Protein AF-A0A147KDC8-F1 (afdb_monomer)

Nearest PDB structures (foldseek):
  5h2t-assembly2_G  TM=9.932E-01  e=6.582E-15  Thermomonospora curvata DSM 43183
  5h2t-assembly1_H  TM=9.901E-01  e=2.891E-14  Thermomonospora curvata DSM 43183
  3zo9-assembly1_A  TM=9.929E-01  e=3.053E-13  Mycolicibacterium smegmatis
  5jy7-assembly2_H  TM=9.899E-01  e=1.138E-12  Mycolicibacterium smegmatis MC2 155
  5x7u-assembly1_A  TM=9.628E-01  e=5.576E-12  Thermobaculum terrenum ATCC BAA-798

InterPro domains:
  IPR013780 Glycosyl hydrolase, all-beta [G3DSA:2.60.40.1180] (18-114)
  IPR032091 Maltogenic amylase-like, C-terminal [PF16657] (20-95)

Structure (mmCIF, N/CA/C/O backbone):
data_AF-A0A147KDC8-F1
#
_entry.id   AF-A0A147KDC8-F1
#
loop_
_atom_site.group_PDB
_atom_site.id
_atom_site.type_symbol
_atom_site.label_atom_id
_atom_site.label_alt_id
_atom_site.label_comp_id
_atom_site.label_asym_id
_atom_site.label_entity_id
_atom_site.label_seq_id
_atom_site.pdbx_PDB_ins_code
_atom_site.Cartn_x
_atom_site.Cartn_y
_atom_site.Cartn_z
_atom_site.occupancy
_atom_site.B_iso_or_equiv
_atom_site.auth_seq_id
_atom_site.auth_comp_id
_atom_site.auth_asym_id
_atom_site.auth_atom_id
_atom_site.pdbx_PDB_model_num
ATOM 1 N N . TRP A 1 1 ? 16.297 -1.639 12.535 1.00 77.44 1 TRP A N 1
ATOM 2 C CA . TRP A 1 1 ? 15.160 -1.869 11.623 1.00 77.44 1 TRP A CA 1
ATOM 3 C C . TRP A 1 1 ? 14.273 -3.037 12.076 1.00 77.44 1 TRP A C 1
ATOM 5 O O . TRP A 1 1 ? 13.135 -2.784 12.448 1.00 77.44 1 TRP A O 1
ATOM 15 N N . THR A 1 2 ? 14.788 -4.269 12.210 1.00 83.50 2 THR A N 1
ATOM 16 C CA . THR A 1 2 ? 13.999 -5.460 12.616 1.00 83.50 2 THR A CA 1
ATOM 17 C C . THR A 1 2 ? 13.206 -5.285 13.919 1.00 83.50 2 THR A C 1
ATOM 19 O O . THR A 1 2 ? 12.023 -5.604 13.967 1.00 83.50 2 THR A O 1
ATOM 22 N N . ARG A 1 3 ? 13.805 -4.691 14.965 1.00 83.19 3 ARG A N 1
ATOM 23 C CA . ARG A 1 3 ? 13.094 -4.385 16.227 1.00 83.19 3 ARG A CA 1
ATOM 24 C C . ARG A 1 3 ? 11.884 -3.459 16.024 1.00 83.19 3 ARG A C 1
ATOM 26 O O . ARG A 1 3 ? 10.853 -3.689 16.646 1.00 83.19 3 ARG A O 1
ATOM 33 N N . LYS A 1 4 ? 11.991 -2.460 15.136 1.00 80.31 4 LYS A N 1
ATOM 34 C CA . LYS A 1 4 ? 10.904 -1.513 14.818 1.00 80.31 4 LYS A CA 1
ATOM 35 C C . LYS A 1 4 ? 9.757 -2.230 14.100 1.00 80.31 4 LYS A C 1
ATOM 37 O O . LYS A 1 4 ? 8.609 -2.077 14.496 1.00 80.31 4 LYS A O 1
ATOM 42 N N . MET A 1 5 ? 10.079 -3.093 13.135 1.00 81.56 5 MET A N 1
ATOM 43 C CA . MET A 1 5 ? 9.090 -3.906 12.414 1.00 81.56 5 MET A CA 1
ATOM 44 C C . MET A 1 5 ? 8.346 -4.877 13.341 1.00 81.56 5 MET A C 1
ATOM 46 O O . MET A 1 5 ? 7.124 -4.983 13.275 1.00 81.56 5 MET A O 1
ATOM 50 N N . ILE A 1 6 ? 9.057 -5.535 14.265 1.00 84.00 6 ILE A N 1
ATOM 51 C CA . ILE A 1 6 ? 8.432 -6.404 15.276 1.00 84.00 6 ILE A CA 1
ATOM 52 C C . ILE A 1 6 ? 7.502 -5.595 16.186 1.00 84.00 6 ILE A C 1
ATOM 54 O O . ILE A 1 6 ? 6.418 -6.060 16.524 1.00 84.00 6 ILE A O 1
ATOM 58 N N . GLN A 1 7 ? 7.905 -4.387 16.583 1.00 82.81 7 GLN A N 1
ATOM 59 C CA . GLN A 1 7 ? 7.082 -3.525 17.426 1.00 82.81 7 GLN A CA 1
ATOM 60 C C . GLN A 1 7 ? 5.803 -3.068 16.715 1.00 82.81 7 GLN A C 1
ATOM 62 O O . GLN A 1 7 ? 4.742 -3.112 17.329 1.00 82.81 7 GLN A O 1
ATOM 67 N N . ILE A 1 8 ? 5.882 -2.692 15.434 1.00 82.50 8 ILE A N 1
ATOM 68 C CA . ILE A 1 8 ? 4.702 -2.368 14.616 1.00 82.50 8 ILE A CA 1
ATOM 69 C C . ILE A 1 8 ? 3.781 -3.589 14.537 1.00 82.50 8 ILE A C 1
ATOM 71 O O . ILE A 1 8 ? 2.605 -3.497 14.870 1.00 82.50 8 ILE A O 1
ATOM 75 N N . ARG A 1 9 ? 4.327 -4.770 14.227 1.00 82.44 9 ARG A N 1
ATOM 7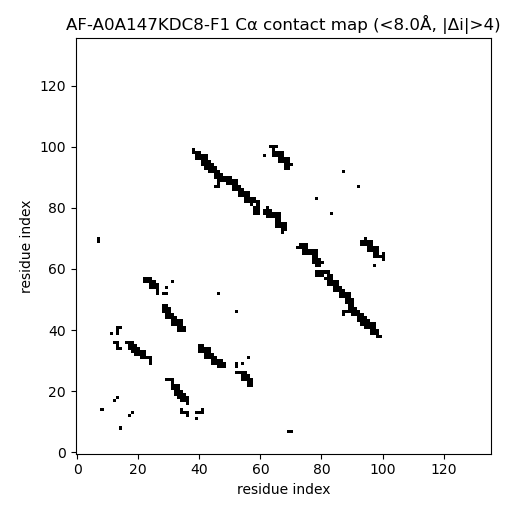6 C CA . ARG A 1 9 ? 3.541 -6.008 14.173 1.00 82.44 9 ARG A CA 1
ATOM 77 C C . ARG A 1 9 ? 2.851 -6.338 15.501 1.00 82.44 9 ARG A C 1
ATOM 79 O O . ARG A 1 9 ? 1.715 -6.787 15.494 1.00 82.44 9 ARG A O 1
ATOM 86 N N . LYS A 1 10 ? 3.512 -6.112 16.641 1.00 82.38 10 LYS A N 1
ATOM 87 C CA . LYS A 1 10 ? 2.920 -6.324 17.975 1.00 82.38 10 LYS A CA 1
ATOM 88 C C . LYS A 1 10 ? 1.801 -5.331 18.306 1.00 82.38 10 LYS A C 1
ATOM 90 O O . LYS A 1 10 ? 0.932 -5.669 19.099 1.00 82.38 10 LYS A O 1
ATOM 95 N N . ARG A 1 11 ? 1.840 -4.122 17.738 1.00 81.69 11 ARG A N 1
ATOM 96 C CA . ARG A 1 11 ? 0.813 -3.084 17.933 1.00 81.69 11 ARG A CA 1
ATOM 97 C C . ARG A 1 11 ? -0.452 -3.330 17.115 1.00 81.69 11 ARG A C 1
ATOM 99 O O . ARG A 1 11 ? -1.497 -2.824 17.494 1.00 81.69 11 ARG A O 1
ATOM 106 N N . HIS A 1 12 ? -0.350 -4.112 16.043 1.00 78.94 12 HIS A N 1
ATOM 107 C CA . HIS A 1 12 ? -1.436 -4.383 15.106 1.00 78.94 12 HIS A CA 1
ATOM 108 C C . HIS A 1 12 ? -1.734 -5.894 15.066 1.00 78.94 12 HIS A C 1
ATOM 110 O O . HIS A 1 12 ? -1.146 -6.622 14.257 1.00 78.94 12 HIS A O 1
ATOM 116 N N . PRO A 1 13 ? -2.636 -6.401 15.932 1.00 77.69 13 PRO A N 1
ATOM 117 C CA . PRO A 1 13 ? -3.008 -7.820 15.980 1.00 77.69 13 PRO A CA 1
ATOM 118 C C . PRO A 1 13 ? -3.485 -8.375 14.630 1.00 77.69 13 PRO A C 1
ATOM 120 O O . PRO A 1 13 ? -3.303 -9.561 14.348 1.00 77.69 13 PRO A O 1
ATOM 123 N N . VAL A 1 14 ? -4.010 -7.502 13.761 1.00 82.38 14 VAL A N 1
ATOM 124 C CA . VAL A 1 14 ? -4.470 -7.813 12.399 1.00 82.38 14 VAL A CA 1
ATOM 125 C C . VAL A 1 14 ? -3.421 -8.536 11.540 1.00 82.38 14 VAL A C 1
ATOM 127 O O . VAL A 1 14 ? -3.775 -9.343 10.680 1.00 82.38 14 VAL A O 1
ATOM 130 N N . PHE A 1 15 ? -2.122 -8.354 11.806 1.00 76.44 15 PHE A N 1
ATOM 131 C CA . PHE A 1 15 ? -1.067 -9.100 11.108 1.00 76.44 15 PHE A CA 1
ATOM 132 C C . PHE A 1 15 ? -1.056 -10.607 11.415 1.00 76.44 15 PHE A C 1
ATOM 134 O O . PHE A 1 15 ? -0.511 -11.376 10.623 1.00 76.44 15 PHE A O 1
ATOM 141 N N . GLY A 1 16 ? -1.580 -11.034 12.568 1.00 74.31 16 GLY A N 1
ATOM 142 C CA . GLY A 1 16 ? -1.590 -12.434 13.005 1.00 74.31 16 GLY A CA 1
ATOM 143 C C . GLY A 1 16 ? -2.931 -13.139 12.810 1.00 74.31 16 GLY A C 1
ATOM 144 O O . GLY A 1 16 ? -2.940 -14.324 12.493 1.00 74.31 16 GLY A O 1
ATOM 145 N N . THR A 1 17 ? -4.043 -12.421 12.980 1.00 79.06 17 THR A N 1
ATOM 146 C CA . THR A 1 17 ? -5.402 -13.000 13.015 1.00 79.06 17 THR A CA 1
ATOM 147 C C . THR A 1 17 ? -6.344 -12.443 11.951 1.00 79.06 17 THR A C 1
ATOM 149 O O . THR A 1 17 ? -7.476 -12.908 11.842 1.00 79.06 17 THR A O 1
ATOM 152 N N . GLY A 1 18 ? -5.912 -11.438 11.185 1.00 81.94 18 GLY A N 1
ATOM 153 C CA . GLY A 1 18 ? -6.760 -10.785 10.196 1.00 81.94 18 GLY A CA 1
ATOM 154 C C . GLY A 1 18 ? -7.009 -11.636 8.955 1.00 81.94 18 GLY A C 1
ATOM 155 O O . GLY A 1 18 ? -6.106 -12.330 8.474 1.00 81.94 18 GLY A O 1
ATOM 156 N N . GLN A 1 19 ? -8.228 -11.523 8.426 1.00 88.19 19 GLN A N 1
ATOM 157 C CA . GLN A 1 19 ? -8.621 -12.058 7.125 1.00 88.19 19 GLN A CA 1
ATOM 158 C C . GLN A 1 19 ? -7.728 -11.464 6.045 1.00 88.19 19 GLN A C 1
ATOM 160 O O . GLN A 1 19 ? -7.503 -10.258 6.032 1.00 88.19 19 GLN A O 1
ATOM 165 N N . PHE A 1 20 ? -7.207 -12.307 5.161 1.00 92.00 20 PHE A N 1
ATOM 166 C CA . PHE A 1 20 ? -6.343 -11.892 4.064 1.00 92.00 20 PHE A CA 1
ATOM 167 C C . PHE A 1 20 ? -7.179 -11.730 2.797 1.00 92.00 20 PHE A C 1
ATOM 169 O O . PHE A 1 20 ? -7.823 -12.680 2.363 1.00 92.00 20 PHE A O 1
ATOM 176 N N . THR A 1 21 ? -7.153 -10.538 2.206 1.00 92.75 21 THR A N 1
ATOM 177 C CA . THR A 1 21 ? -7.781 -10.256 0.912 1.00 92.75 21 THR A CA 1
ATOM 178 C C . THR A 1 21 ? -6.726 -9.695 -0.026 1.00 92.75 21 THR A C 1
ATOM 180 O O . THR A 1 21 ? -6.180 -8.622 0.225 1.00 92.75 21 THR A O 1
ATOM 183 N N . GLU A 1 22 ? -6.415 -10.424 -1.092 1.00 92.06 22 GLU A N 1
ATOM 184 C CA . GLU A 1 22 ? -5.541 -9.922 -2.149 1.00 92.06 22 GLU A CA 1
ATOM 185 C C . GLU A 1 22 ? -6.241 -8.798 -2.919 1.00 92.06 22 GLU A C 1
ATOM 187 O O . GLU A 1 22 ? -7.444 -8.867 -3.179 1.00 92.06 22 GLU A O 1
ATOM 192 N N . LEU A 1 23 ? -5.492 -7.750 -3.256 1.00 91.62 23 LEU A N 1
ATOM 193 C CA . LEU A 1 23 ? -5.985 -6.662 -4.088 1.00 91.62 23 LEU A CA 1
ATOM 194 C C . LEU A 1 23 ? -5.495 -6.838 -5.517 1.00 91.62 23 LEU A C 1
ATOM 196 O O . LEU A 1 23 ? -4.368 -7.270 -5.755 1.00 91.62 23 LEU A O 1
ATOM 200 N N . HIS A 1 24 ? -6.330 -6.433 -6.470 1.00 87.00 24 HIS A N 1
ATOM 201 C CA . HIS A 1 24 ? -5.933 -6.421 -7.866 1.00 87.00 24 HIS A CA 1
ATOM 202 C C . HIS A 1 24 ? -4.959 -5.261 -8.106 1.00 87.00 24 HIS A C 1
ATOM 204 O O . HIS A 1 24 ? -5.340 -4.091 -8.046 1.00 87.00 24 HIS A O 1
ATOM 210 N N . ALA A 1 25 ? -3.692 -5.597 -8.335 1.00 88.75 25 ALA A N 1
ATOM 211 C CA . ALA A 1 25 ? -2.650 -4.653 -8.706 1.00 88.75 25 ALA A CA 1
ATOM 212 C C . ALA A 1 25 ? -2.471 -4.654 -10.227 1.00 88.75 25 ALA A C 1
ATOM 214 O O . ALA A 1 25 ? -2.386 -5.716 -10.842 1.00 88.75 25 ALA A O 1
ATOM 215 N N . SER A 1 26 ? -2.345 -3.474 -10.838 1.00 90.00 26 SER A N 1
ATOM 216 C CA . SER A 1 26 ? -2.056 -3.373 -12.279 1.00 90.00 26 SER A CA 1
ATOM 217 C C . SER A 1 26 ? -0.672 -3.919 -12.660 1.00 90.00 26 SER A C 1
ATOM 219 O O . SER A 1 26 ? -0.443 -4.295 -13.810 1.00 90.00 26 SER A O 1
ATOM 221 N N . ASN A 1 27 ? 0.255 -3.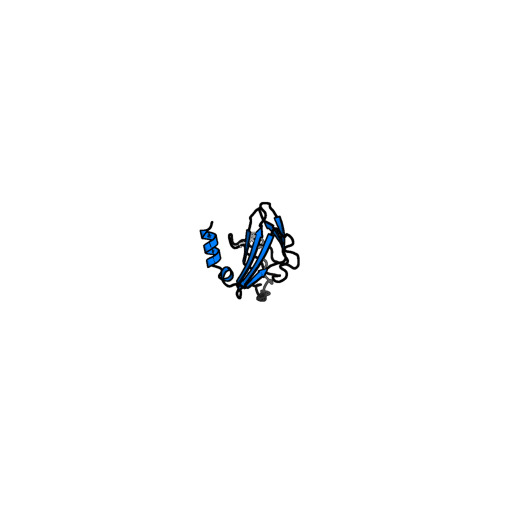982 -11.697 1.00 92.25 27 ASN A N 1
ATOM 222 C CA . ASN A 1 27 ? 1.627 -4.430 -11.897 1.00 92.25 27 ASN A CA 1
ATOM 223 C C . ASN A 1 27 ? 1.889 -5.765 -11.174 1.00 92.25 27 ASN A C 1
ATOM 225 O O . ASN A 1 27 ? 1.915 -5.777 -9.942 1.00 92.25 27 ASN A O 1
ATOM 229 N N . PRO A 1 28 ? 2.191 -6.864 -11.893 1.00 92.19 28 PRO A N 1
ATOM 230 C CA . PRO A 1 28 ? 2.432 -8.174 -11.281 1.00 92.19 28 PRO A CA 1
ATOM 231 C C . PRO A 1 28 ? 3.716 -8.232 -10.439 1.00 92.19 28 PRO A C 1
ATOM 233 O O . PRO A 1 28 ? 3.896 -9.151 -9.645 1.00 92.19 28 PRO A O 1
ATOM 236 N N . SER A 1 29 ? 4.621 -7.258 -10.588 1.00 93.50 29 SER A N 1
ATOM 237 C CA . SER A 1 29 ? 5.813 -7.142 -9.739 1.00 93.50 29 SER A CA 1
ATOM 238 C C . SER A 1 29 ? 5.497 -6.604 -8.343 1.00 93.50 29 SER A C 1
ATOM 240 O O . SER A 1 29 ? 6.372 -6.621 -7.477 1.00 93.50 29 SER A O 1
ATOM 242 N N . VAL A 1 30 ? 4.284 -6.091 -8.120 1.00 95.56 30 VAL A N 1
ATOM 243 C CA . VAL A 1 30 ? 3.864 -5.507 -6.849 1.00 95.56 30 VAL A CA 1
ATOM 244 C C . VAL A 1 30 ? 2.738 -6.338 -6.251 1.00 95.56 30 VAL A C 1
ATOM 246 O O . VAL A 1 30 ? 1.654 -6.445 -6.811 1.00 95.56 30 VAL A O 1
ATOM 249 N N . LEU A 1 31 ? 2.995 -6.898 -5.073 1.00 94.69 31 LEU A N 1
ATOM 250 C CA . LEU A 1 31 ? 2.013 -7.638 -4.296 1.00 94.69 31 LEU A CA 1
ATOM 251 C C . LEU A 1 31 ? 1.292 -6.685 -3.341 1.00 94.69 31 LEU A C 1
ATOM 253 O O . LEU A 1 31 ? 1.916 -6.138 -2.424 1.00 94.69 31 LEU A O 1
ATOM 257 N N . ALA A 1 32 ? -0.018 -6.535 -3.520 1.00 96.12 32 ALA A N 1
ATOM 258 C CA . ALA A 1 32 ? -0.874 -5.742 -2.650 1.00 96.12 32 ALA A CA 1
ATOM 259 C C . ALA A 1 32 ? -1.974 -6.600 -2.020 1.00 96.12 32 ALA A C 1
ATOM 261 O O . ALA A 1 32 ? -2.631 -7.392 -2.688 1.00 96.12 32 ALA A O 1
ATOM 262 N N . PHE A 1 33 ? -2.182 -6.443 -0.717 1.00 94.62 33 PHE A N 1
ATOM 263 C CA . PHE A 1 33 ? -3.238 -7.143 0.007 1.00 94.62 33 PHE A CA 1
ATOM 264 C C . PHE A 1 33 ? -3.672 -6.357 1.238 1.00 94.62 33 PHE A C 1
ATOM 266 O O . PHE A 1 33 ? -2.895 -5.593 1.814 1.00 94.62 33 PHE A O 1
ATOM 273 N N . VAL A 1 34 ? -4.901 -6.594 1.679 1.00 93.75 34 VAL A N 1
ATOM 274 C CA . VAL A 1 34 ? -5.439 -6.061 2.928 1.00 93.75 34 VAL A CA 1
ATOM 275 C C . VAL A 1 34 ? -5.560 -7.184 3.945 1.00 93.75 34 VAL A C 1
ATOM 277 O O . VAL A 1 34 ? -5.941 -8.312 3.621 1.00 93.75 34 VAL A O 1
ATOM 280 N N . ARG A 1 35 ? -5.228 -6.869 5.196 1.00 92.75 35 ARG A N 1
ATOM 281 C CA . ARG A 1 35 ? -5.593 -7.677 6.354 1.00 92.75 35 ARG A CA 1
ATOM 282 C C . ARG A 1 35 ? -6.636 -6.954 7.183 1.00 92.75 35 ARG A C 1
ATOM 284 O O . ARG A 1 35 ? -6.438 -5.788 7.508 1.00 92.75 35 ARG A O 1
ATOM 291 N N . GLU A 1 36 ? -7.707 -7.650 7.544 1.00 90.19 36 GLU A N 1
ATOM 292 C CA . GLU A 1 36 ? -8.826 -7.068 8.294 1.00 90.19 36 GLU A CA 1
ATOM 293 C C . GLU A 1 36 ? -9.162 -7.901 9.530 1.00 90.19 36 GLU A C 1
ATOM 295 O O . GLU A 1 36 ? -9.299 -9.123 9.458 1.00 90.19 36 GLU A O 1
ATOM 300 N N . TYR A 1 37 ? -9.307 -7.238 10.676 1.00 87.81 37 TYR A N 1
ATOM 301 C CA . TYR A 1 37 ? -9.748 -7.852 11.923 1.00 87.81 37 TYR A CA 1
ATOM 302 C C . TYR A 1 37 ? -10.603 -6.857 12.717 1.00 87.81 37 TYR A C 1
ATOM 304 O O . TYR A 1 37 ? -10.086 -5.957 13.383 1.00 87.81 37 TYR A O 1
ATOM 312 N N . GLY A 1 38 ? -11.929 -7.002 12.632 1.00 83.69 38 GLY A N 1
ATOM 313 C CA . GLY A 1 38 ? -12.870 -6.043 13.214 1.00 83.69 38 GLY A CA 1
ATOM 314 C C . GLY A 1 38 ? -12.688 -4.648 12.606 1.00 83.69 38 GLY A C 1
ATOM 315 O O . GLY A 1 38 ? -12.866 -4.466 11.402 1.00 83.69 38 GLY A O 1
ATOM 316 N N . ASN A 1 39 ? -12.297 -3.682 13.440 1.00 82.50 39 ASN A N 1
ATOM 317 C CA . ASN A 1 39 ? -12.080 -2.289 13.035 1.00 82.50 39 ASN A CA 1
ATOM 318 C C . ASN A 1 39 ? -10.621 -1.977 12.659 1.00 82.50 39 ASN A C 1
ATOM 320 O O . ASN A 1 39 ? -10.339 -0.864 12.224 1.00 82.50 39 ASN A O 1
ATOM 324 N N . ASP A 1 40 ? -9.694 -2.926 12.833 1.00 86.00 40 ASP A N 1
ATOM 325 C CA . ASP A 1 40 ? -8.294 -2.757 12.439 1.00 86.00 40 ASP A CA 1
ATOM 326 C C . ASP A 1 40 ? -8.089 -3.319 11.029 1.00 86.00 40 ASP A C 1
ATOM 328 O O . ASP A 1 40 ? -8.381 -4.490 10.754 1.00 86.00 40 ASP A O 1
ATOM 332 N N . ARG A 1 41 ? -7.617 -2.465 10.122 1.00 91.12 41 ARG A N 1
ATOM 333 C CA . ARG A 1 41 ? -7.419 -2.780 8.708 1.00 91.12 41 ARG A CA 1
ATOM 334 C C . ARG A 1 41 ? -6.042 -2.303 8.283 1.00 91.12 41 ARG A C 1
ATOM 336 O O . ARG A 1 41 ? -5.654 -1.165 8.545 1.00 91.12 41 ARG A O 1
ATOM 343 N N . MET A 1 42 ? -5.314 -3.183 7.611 1.00 93.06 42 MET A N 1
ATOM 344 C CA . MET A 1 42 ? -3.935 -2.952 7.210 1.00 93.06 42 MET A CA 1
ATOM 345 C C . MET A 1 42 ? -3.761 -3.260 5.731 1.00 93.06 42 MET A C 1
ATOM 347 O O . MET A 1 42 ? -3.858 -4.416 5.324 1.00 93.06 42 MET A O 1
ATOM 351 N N . LEU A 1 43 ? -3.455 -2.242 4.938 1.00 94.75 43 LEU A N 1
ATOM 352 C CA . LEU A 1 43 ? -3.056 -2.385 3.546 1.00 94.75 43 LEU A CA 1
ATOM 353 C C . LEU A 1 43 ? -1.539 -2.578 3.474 1.00 94.75 43 LEU A C 1
ATOM 355 O O . LEU A 1 43 ? -0.765 -1.751 3.950 1.00 94.75 43 LEU A O 1
ATOM 359 N N . CYS A 1 44 ? -1.110 -3.679 2.869 1.00 94.75 44 CYS A N 1
ATOM 360 C CA . CYS A 1 44 ? 0.292 -4.005 2.650 1.00 94.75 44 CYS A CA 1
ATOM 361 C C . CYS A 1 44 ? 0.592 -3.992 1.153 1.00 94.75 44 CYS A C 1
ATOM 363 O O . CYS A 1 44 ? -0.033 -4.734 0.400 1.00 94.75 44 CYS A O 1
ATOM 365 N N . VAL A 1 45 ? 1.583 -3.205 0.739 1.00 95.88 45 VAL A N 1
ATOM 366 C CA . VAL A 1 45 ? 2.034 -3.100 -0.656 1.00 95.88 45 VAL A CA 1
ATOM 367 C C . VAL A 1 45 ? 3.522 -3.412 -0.700 1.00 95.88 45 VAL A C 1
ATOM 369 O O . VAL A 1 45 ? 4.301 -2.762 -0.010 1.00 95.88 45 VAL A O 1
ATOM 372 N N . ASN A 1 46 ? 3.927 -4.420 -1.469 1.00 96.31 46 ASN A N 1
ATOM 373 C CA . ASN A 1 46 ? 5.300 -4.918 -1.502 1.00 96.31 46 ASN A CA 1
ATOM 374 C C . ASN A 1 46 ? 5.787 -5.003 -2.946 1.00 96.31 46 ASN A C 1
ATOM 376 O O . ASN A 1 46 ? 5.228 -5.747 -3.748 1.00 96.31 46 ASN A O 1
ATOM 380 N N . ASN A 1 47 ? 6.853 -4.277 -3.269 1.00 96.31 47 ASN A N 1
ATOM 381 C CA . ASN A 1 47 ? 7.518 -4.396 -4.557 1.00 96.31 47 ASN A CA 1
ATOM 382 C C . ASN A 1 47 ? 8.490 -5.582 -4.529 1.00 96.31 47 ASN A C 1
ATOM 384 O O . ASN A 1 47 ? 9.478 -5.575 -3.796 1.00 96.31 47 ASN A O 1
ATOM 388 N N . LEU A 1 48 ? 8.219 -6.599 -5.341 1.00 95.19 48 LEU A N 1
ATOM 389 C CA . LEU A 1 48 ? 9.069 -7.782 -5.476 1.00 95.19 48 LEU A CA 1
ATOM 390 C C . LEU A 1 48 ? 10.212 -7.557 -6.481 1.00 95.19 48 LEU A C 1
ATOM 392 O O . LEU A 1 48 ? 11.184 -8.314 -6.493 1.00 95.19 48 LEU A O 1
ATOM 396 N N . SER A 1 49 ? 10.137 -6.497 -7.292 1.00 95.12 49 SER A N 1
ATOM 397 C CA . SER A 1 49 ? 11.193 -6.095 -8.220 1.00 95.12 49 SER A CA 1
ATOM 398 C C . SER A 1 49 ? 12.322 -5.349 -7.510 1.00 95.12 49 SER A C 1
ATOM 400 O O . SER A 1 49 ? 12.109 -4.592 -6.564 1.00 95.12 49 SER A O 1
ATOM 402 N N . ARG A 1 50 ? 13.544 -5.500 -8.030 1.00 94.94 50 ARG A N 1
ATOM 403 C CA . ARG A 1 50 ? 14.719 -4.710 -7.619 1.00 94.94 50 ARG A CA 1
ATOM 404 C C . ARG A 1 50 ? 14.717 -3.278 -8.160 1.00 94.94 50 ARG A C 1
ATOM 406 O O . ARG A 1 50 ? 15.558 -2.477 -7.766 1.00 94.94 50 ARG A O 1
ATOM 413 N N . PHE A 1 51 ? 13.821 -2.969 -9.093 1.00 95.94 51 PHE A N 1
ATOM 414 C CA . PHE A 1 51 ? 13.698 -1.650 -9.706 1.00 95.94 51 PHE A CA 1
ATOM 415 C C . PHE A 1 51 ? 12.495 -0.897 -9.133 1.00 95.94 51 PHE A C 1
ATOM 417 O O . PHE A 1 51 ? 11.551 -1.540 -8.667 1.00 95.94 51 PHE A O 1
ATOM 424 N N . PRO A 1 52 ? 12.488 0.447 -9.183 1.00 96.00 52 PRO A N 1
ATOM 425 C CA . PRO A 1 52 ? 11.296 1.219 -8.868 1.00 96.00 52 PRO A CA 1
ATOM 426 C C . PRO A 1 52 ? 10.127 0.806 -9.764 1.00 96.00 52 PRO A C 1
ATOM 428 O O . PRO A 1 52 ? 10.319 0.596 -10.964 1.00 96.00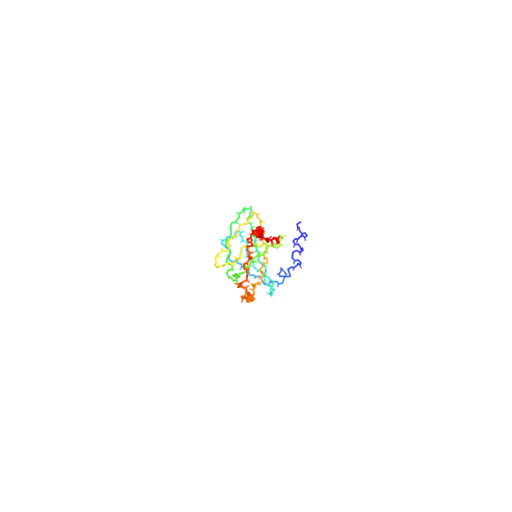 52 PRO A O 1
ATOM 431 N N . GLN A 1 53 ? 8.939 0.658 -9.185 1.00 95.94 53 GLN A N 1
ATOM 432 C CA . GLN A 1 53 ? 7.736 0.242 -9.905 1.00 95.94 53 GLN A CA 1
ATOM 433 C C . GLN A 1 53 ? 6.549 1.130 -9.516 1.00 95.94 53 GLN A C 1
ATOM 435 O O . GLN A 1 53 ? 6.325 1.345 -8.319 1.00 95.94 53 GLN A O 1
ATOM 440 N N . PRO A 1 54 ? 5.782 1.639 -10.496 1.00 96.00 54 PRO A N 1
ATOM 441 C CA . PRO A 1 54 ? 4.451 2.163 -10.243 1.00 96.00 54 PRO A CA 1
ATOM 442 C C . PRO A 1 54 ? 3.453 1.007 -10.103 1.00 96.00 54 PRO A C 1
ATOM 444 O O . PRO A 1 54 ? 3.599 -0.043 -10.740 1.00 96.00 54 PRO A O 1
ATOM 447 N N . VAL A 1 55 ? 2.430 1.213 -9.282 1.00 95.25 55 VAL A N 1
ATOM 448 C CA . VAL A 1 55 ? 1.272 0.328 -9.166 1.00 95.25 55 VAL A CA 1
ATOM 449 C C . VAL A 1 55 ? 0.012 1.165 -9.004 1.00 95.25 55 VAL A C 1
ATOM 451 O O . VAL A 1 55 ? 0.009 2.157 -8.276 1.00 95.25 55 VAL A O 1
ATOM 454 N N . GLU A 1 56 ? -1.057 0.748 -9.666 1.00 95.00 56 GLU A N 1
ATOM 455 C CA . GLU A 1 56 ? -2.404 1.258 -9.433 1.00 95.00 56 GLU A CA 1
ATOM 456 C C . GLU A 1 56 ? -3.185 0.193 -8.670 1.00 95.00 56 GLU A C 1
ATOM 458 O O . GLU A 1 56 ? -3.161 -0.987 -9.041 1.00 95.00 56 GLU A O 1
ATOM 463 N N . LEU A 1 57 ? -3.833 0.605 -7.581 1.00 93.94 57 LEU A N 1
ATOM 464 C CA . LEU A 1 57 ? -4.613 -0.272 -6.715 1.00 93.94 57 LEU A CA 1
ATOM 465 C C . LEU A 1 57 ? -6.085 0.123 -6.748 1.00 93.94 57 LEU A C 1
ATOM 467 O O . LEU A 1 57 ? -6.428 1.289 -6.553 1.00 93.94 57 LEU A O 1
ATOM 471 N N . ASP A 1 58 ? -6.960 -0.862 -6.931 1.00 91.69 58 ASP A N 1
ATOM 472 C CA . ASP A 1 58 ? -8.394 -0.664 -6.740 1.00 91.69 58 ASP A CA 1
ATOM 473 C C . ASP A 1 58 ? -8.724 -0.685 -5.241 1.00 91.69 58 ASP A C 1
ATOM 475 O O . ASP A 1 58 ? -8.758 -1.740 -4.603 1.00 91.69 58 ASP A O 1
ATOM 479 N N . LEU A 1 59 ? -8.925 0.506 -4.674 1.00 92.12 59 LEU A N 1
ATOM 480 C CA . LEU A 1 59 ? -9.232 0.709 -3.259 1.00 92.12 59 LEU A CA 1
ATOM 481 C C . LEU A 1 59 ? -10.648 1.246 -3.027 1.00 92.12 59 LEU A C 1
ATOM 483 O O . LEU A 1 59 ? -10.941 1.667 -1.913 1.00 92.12 59 LEU A O 1
ATOM 487 N N . ARG 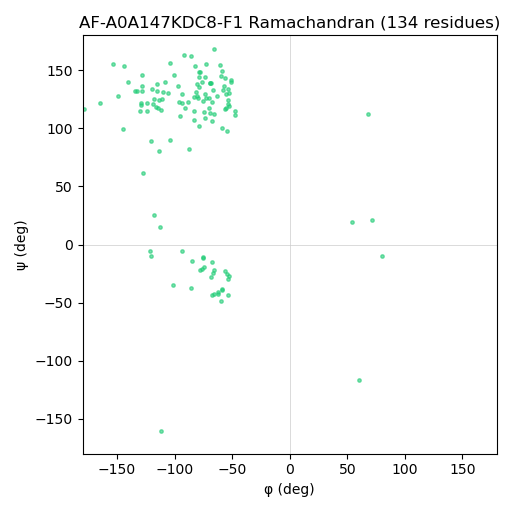A 1 60 ? -11.545 1.187 -4.021 1.00 90.12 60 ARG A N 1
ATOM 488 C CA . ARG A 1 60 ? -12.905 1.765 -3.940 1.00 90.12 60 ARG A CA 1
ATOM 489 C C . ARG A 1 60 ? -13.709 1.302 -2.721 1.00 90.12 60 ARG A C 1
ATOM 491 O O . ARG A 1 60 ? -14.489 2.052 -2.154 1.00 90.12 60 ARG A O 1
ATOM 498 N N . ARG A 1 61 ? -13.450 0.085 -2.228 1.00 88.62 61 ARG A N 1
ATOM 499 C CA . ARG A 1 61 ? -14.023 -0.448 -0.973 1.00 88.62 61 ARG A CA 1
ATOM 500 C C . ARG A 1 61 ? -13.741 0.428 0.265 1.00 88.62 61 ARG A C 1
ATOM 502 O O . ARG A 1 61 ? -14.441 0.312 1.269 1.00 88.62 61 ARG A O 1
ATOM 509 N N . PHE A 1 62 ? -12.699 1.249 0.216 1.00 90.12 62 PHE A N 1
ATOM 510 C CA . PHE A 1 62 ? -12.220 2.100 1.302 1.00 90.12 62 PHE A CA 1
ATOM 511 C C . PHE A 1 62 ? -12.302 3.587 0.944 1.00 90.12 62 PHE A C 1
ATOM 513 O O . PHE A 1 62 ? -11.533 4.382 1.480 1.00 90.12 62 PHE A O 1
ATOM 520 N N . GLU A 1 63 ? -13.198 3.969 0.035 1.00 91.31 63 GLU A N 1
ATOM 521 C CA . GLU A 1 63 ? -13.436 5.371 -0.301 1.00 91.31 63 GLU A CA 1
ATOM 522 C C . GLU A 1 63 ? -13.693 6.222 0.959 1.00 91.31 63 GLU A C 1
ATOM 524 O O . GLU A 1 63 ? -14.323 5.780 1.923 1.00 91.31 63 GLU A O 1
ATOM 529 N N . GLY A 1 64 ? -13.131 7.431 0.984 1.00 89.50 64 GLY A N 1
ATOM 530 C CA . GLY A 1 64 ? -13.203 8.352 2.119 1.00 89.50 64 GLY A CA 1
ATOM 531 C C . GLY A 1 64 ? -12.211 8.044 3.247 1.00 89.50 64 GLY A C 1
ATOM 532 O O . GLY A 1 64 ? -12.011 8.874 4.134 1.00 89.50 64 GLY A O 1
ATOM 533 N N . VAL A 1 65 ? -11.527 6.893 3.220 1.00 92.25 65 VAL A N 1
ATOM 534 C CA . VAL A 1 65 ? -10.482 6.570 4.201 1.00 92.25 65 VAL A CA 1
ATOM 535 C C . VAL A 1 65 ? -9.182 7.287 3.846 1.00 92.25 65 VAL A C 1
ATOM 537 O O . VAL A 1 65 ? -8.730 7.274 2.703 1.00 92.25 65 VAL A O 1
ATOM 540 N N . THR A 1 66 ? -8.535 7.870 4.856 1.00 93.94 66 THR A N 1
ATOM 541 C CA . THR A 1 66 ? -7.178 8.428 4.747 1.00 93.94 66 THR A CA 1
ATOM 542 C C . THR A 1 66 ? -6.154 7.388 5.208 1.00 93.94 66 THR A C 1
ATOM 544 O O . THR A 1 66 ? -6.117 7.086 6.404 1.00 93.94 66 THR A O 1
ATOM 547 N N . PRO A 1 67 ? -5.321 6.819 4.316 1.00 94.19 67 PRO A N 1
ATOM 548 C CA . PRO A 1 67 ? -4.315 5.835 4.703 1.00 94.19 67 PRO A CA 1
ATOM 549 C C . PRO A 1 67 ? -3.203 6.478 5.536 1.00 94.19 67 PRO A C 1
ATOM 551 O O . PRO A 1 67 ? -2.728 7.568 5.216 1.00 94.19 67 PRO A O 1
ATOM 554 N N . ILE A 1 68 ? -2.749 5.790 6.583 1.00 94.00 68 ILE A N 1
ATOM 555 C CA . ILE A 1 68 ? -1.680 6.274 7.467 1.00 94.00 68 ILE A CA 1
ATOM 556 C C . ILE A 1 68 ? -0.505 5.302 7.419 1.00 94.00 68 ILE A C 1
ATOM 558 O O . ILE A 1 68 ? -0.646 4.130 7.758 1.00 94.00 68 ILE A O 1
ATOM 562 N N . GLU A 1 69 ? 0.670 5.776 7.016 1.00 94.00 69 GLU A N 1
ATOM 563 C CA . GLU A 1 69 ? 1.876 4.951 6.922 1.00 94.00 69 GLU A CA 1
ATOM 564 C C . GLU A 1 69 ? 2.391 4.561 8.322 1.00 94.00 69 GLU A C 1
ATOM 566 O O . GLU A 1 69 ? 2.616 5.413 9.180 1.00 94.00 69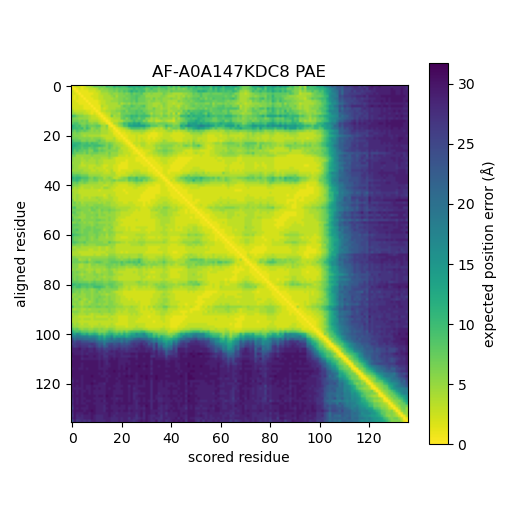 GLU A O 1
ATOM 571 N N . CYS A 1 70 ? 2.592 3.266 8.583 1.00 88.31 70 CYS A N 1
ATOM 572 C CA . CYS A 1 70 ? 2.840 2.754 9.937 1.00 88.31 70 CYS A CA 1
ATOM 573 C C . CYS A 1 70 ? 4.243 3.038 10.506 1.00 88.31 70 CYS A C 1
ATOM 575 O O . CYS A 1 70 ? 4.457 2.927 11.717 1.00 88.31 70 CYS A O 1
ATOM 577 N N . THR A 1 71 ? 5.236 3.350 9.674 1.00 83.88 71 THR A N 1
ATOM 578 C CA . THR A 1 71 ? 6.630 3.544 10.100 1.00 83.88 71 THR A CA 1
ATOM 579 C C . THR A 1 71 ? 6.898 4.967 10.586 1.00 83.88 71 THR A C 1
ATOM 581 O O . THR A 1 71 ? 7.689 5.153 11.522 1.00 83.88 71 THR A O 1
ATOM 584 N N . GLY A 1 72 ? 6.289 5.950 9.932 1.00 83.38 72 GLY A N 1
ATOM 585 C CA . GLY A 1 72 ? 6.458 7.386 10.118 1.00 83.38 72 GLY A CA 1
ATOM 586 C C . GLY A 1 72 ? 5.174 8.117 10.508 1.00 83.38 72 GLY A C 1
ATOM 587 O O . GLY A 1 72 ? 5.262 9.274 10.902 1.00 83.38 72 GLY A O 1
ATOM 588 N N . GLY A 1 73 ? 4.009 7.465 10.452 1.00 87.38 73 GLY A N 1
ATOM 589 C CA . GLY A 1 73 ? 2.722 8.065 10.818 1.00 87.38 73 GLY A CA 1
ATOM 590 C C . GLY A 1 73 ? 2.232 9.109 9.817 1.00 87.38 73 GLY A C 1
ATOM 591 O O . GLY A 1 73 ? 1.453 9.984 10.180 1.00 87.38 73 GLY A O 1
ATOM 592 N N . VAL A 1 74 ? 2.725 9.069 8.577 1.00 92.25 74 VAL A N 1
ATOM 593 C CA . VAL A 1 74 ? 2.401 10.072 7.558 1.00 92.25 74 VAL A CA 1
ATOM 594 C C . VAL A 1 74 ? 1.050 9.750 6.932 1.00 92.25 74 VAL A C 1
ATOM 596 O O . VAL A 1 74 ? 0.807 8.616 6.522 1.00 92.25 74 VAL A O 1
ATOM 599 N N . HIS A 1 75 ? 0.191 10.762 6.842 1.00 93.00 75 HIS A N 1
ATOM 600 C CA . HIS A 1 75 ? -1.102 10.658 6.180 1.00 93.00 75 HIS A CA 1
ATOM 601 C C . HIS A 1 75 ? -0.909 10.765 4.670 1.00 93.00 75 HIS A C 1
ATOM 603 O O . HIS A 1 75 ? -0.293 11.708 4.171 1.00 93.00 75 HIS A O 1
ATOM 609 N N . PHE A 1 76 ? -1.433 9.781 3.958 1.00 94.31 76 PHE A N 1
ATOM 610 C CA . PHE A 1 76 ? -1.465 9.754 2.507 1.00 94.31 76 PHE A CA 1
ATOM 611 C C . PHE A 1 76 ? -2.774 10.372 1.993 1.00 94.31 76 PHE A C 1
ATOM 613 O O . PHE A 1 76 ? -3.720 10.516 2.769 1.00 94.31 76 PHE A O 1
ATOM 620 N N . PRO A 1 77 ? -2.852 10.758 0.705 1.00 92.69 77 PRO A N 1
ATOM 621 C CA . PRO A 1 77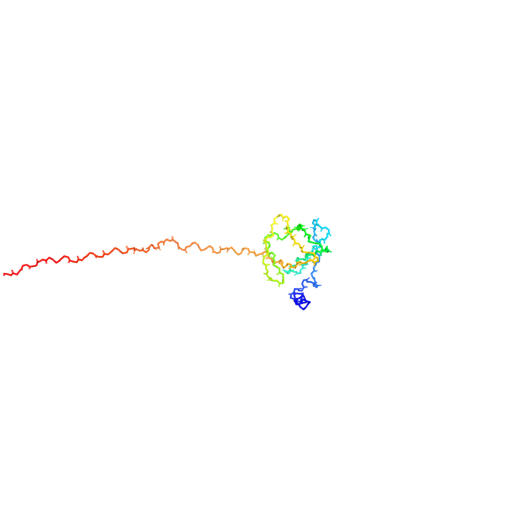 ? -4.086 11.276 0.123 1.00 92.69 77 PRO A CA 1
ATOM 622 C C . PRO A 1 77 ? -5.281 10.349 0.387 1.00 92.69 77 PRO A C 1
ATOM 624 O O . PRO A 1 77 ? -5.102 9.125 0.338 1.00 92.69 77 PRO A O 1
ATOM 627 N N . PRO A 1 78 ? -6.478 10.899 0.661 1.00 93.06 78 PRO A N 1
ATOM 628 C CA . PRO A 1 78 ? -7.669 10.094 0.888 1.00 93.06 78 PRO A CA 1
ATOM 629 C C . PRO A 1 78 ? -7.982 9.233 -0.336 1.00 93.06 78 PRO A C 1
ATOM 631 O O . PRO A 1 78 ? -7.744 9.631 -1.479 1.00 93.06 78 PRO A O 1
ATOM 634 N N . ILE A 1 79 ? -8.498 8.036 -0.082 1.00 93.56 79 ILE A N 1
ATOM 635 C CA . ILE A 1 79 ? -8.922 7.111 -1.127 1.00 93.56 79 ILE A CA 1
ATOM 636 C C . ILE A 1 79 ? -10.216 7.648 -1.743 1.00 93.56 79 ILE A C 1
ATOM 638 O O . ILE A 1 79 ? -11.178 7.922 -1.028 1.00 93.56 79 ILE A O 1
ATOM 642 N N . GLY A 1 80 ? -10.223 7.797 -3.065 1.00 90.75 80 GLY A N 1
ATOM 643 C CA . GLY A 1 80 ? -11.410 8.145 -3.842 1.00 90.75 80 GLY A CA 1
ATOM 644 C C . GLY A 1 80 ? -11.865 6.989 -4.732 1.00 90.75 80 GLY A C 1
ATOM 645 O O . GLY A 1 80 ? -11.461 5.842 -4.550 1.00 90.75 80 GLY A O 1
ATOM 646 N N . GLU A 1 81 ? -12.651 7.330 -5.749 1.00 89.06 81 GLU A N 1
ATOM 647 C CA . GLU A 1 81 ? -13.172 6.388 -6.750 1.00 89.06 81 GLU A CA 1
ATOM 648 C C . GLU A 1 81 ? -12.140 5.949 -7.801 1.00 89.06 81 GLU A C 1
ATOM 650 O O . GLU A 1 81 ? -12.294 4.924 -8.469 1.00 89.06 81 GLU A O 1
ATOM 655 N N . LEU A 1 82 ? -11.083 6.744 -7.985 1.00 91.00 82 LEU A N 1
ATOM 656 C CA . LEU A 1 82 ? -10.042 6.471 -8.973 1.00 91.00 82 LEU A CA 1
ATOM 657 C C . LEU A 1 82 ? -9.007 5.468 -8.437 1.00 91.00 82 LEU A C 1
ATOM 659 O O . LEU A 1 82 ? -8.769 5.420 -7.227 1.00 91.00 82 LEU A O 1
ATOM 663 N N . PRO A 1 83 ? -8.336 4.709 -9.327 1.00 91.81 83 PRO A N 1
ATOM 664 C CA . PRO A 1 83 ? -7.240 3.834 -8.935 1.00 91.81 83 PRO A CA 1
ATOM 665 C C . PRO A 1 83 ? -6.173 4.586 -8.140 1.00 91.81 83 PRO A C 1
ATOM 667 O O . PRO A 1 83 ? -5.694 5.651 -8.537 1.00 91.81 83 PRO A O 1
ATOM 670 N N . TYR A 1 84 ? -5.790 4.015 -7.004 1.00 94.25 84 TYR A N 1
ATOM 671 C CA . TYR A 1 84 ? -4.849 4.630 -6.088 1.00 94.25 84 TYR A CA 1
ATOM 672 C C . TYR A 1 84 ? -3.417 4.354 -6.550 1.00 94.25 84 TYR A C 1
ATOM 674 O O . TYR A 1 84 ? -2.928 3.224 -6.451 1.00 94.25 84 TYR A O 1
ATOM 682 N N . LEU A 1 85 ? -2.752 5.380 -7.082 1.00 94.62 85 LEU A N 1
ATOM 683 C CA . LEU A 1 85 ? -1.396 5.271 -7.613 1.00 94.62 85 LEU A CA 1
ATOM 684 C C . LEU A 1 85 ? -0.355 5.326 -6.488 1.00 94.62 85 LEU A C 1
ATOM 686 O O . LEU A 1 85 ? -0.308 6.275 -5.705 1.00 94.62 85 LEU A O 1
ATOM 690 N N . LEU A 1 86 ? 0.543 4.344 -6.466 1.00 94.56 86 LEU A N 1
ATOM 691 C CA . LEU A 1 86 ? 1.716 4.314 -5.597 1.00 94.56 86 LEU A CA 1
ATOM 692 C C . LEU A 1 86 ? 2.978 4.043 -6.410 1.00 94.56 86 LEU A C 1
ATOM 694 O O . LEU A 1 86 ? 2.977 3.266 -7.364 1.00 94.56 86 LEU A O 1
ATOM 698 N N . THR A 1 87 ? 4.088 4.645 -5.992 1.00 94.88 87 THR A N 1
ATOM 699 C CA . THR A 1 87 ? 5.420 4.352 -6.527 1.00 94.88 87 THR A CA 1
ATOM 700 C C . THR A 1 87 ? 6.294 3.801 -5.413 1.00 94.88 87 THR A C 1
ATOM 702 O O . THR A 1 87 ? 6.421 4.393 -4.344 1.00 94.88 87 THR A O 1
ATOM 705 N N . LEU A 1 88 ? 6.873 2.623 -5.643 1.00 95.31 88 LEU A N 1
ATOM 706 C CA . LEU A 1 88 ? 7.707 1.944 -4.658 1.00 95.31 88 LEU A CA 1
ATOM 707 C C . LEU A 1 88 ? 9.144 1.853 -5.177 1.00 95.31 88 LEU A C 1
ATOM 709 O O . LEU A 1 88 ? 9.336 1.520 -6.350 1.00 95.31 88 LEU A O 1
ATOM 713 N N . PRO A 1 89 ? 10.167 2.090 -4.332 1.00 95.56 89 PRO A N 1
ATOM 714 C CA . PRO A 1 89 ? 11.547 1.792 -4.697 1.00 95.56 89 PRO A CA 1
ATOM 715 C C . PRO A 1 89 ? 11.745 0.276 -4.858 1.00 95.56 89 PRO A C 1
ATOM 717 O O . PRO A 1 89 ? 10.889 -0.524 -4.471 1.00 95.56 89 PRO A O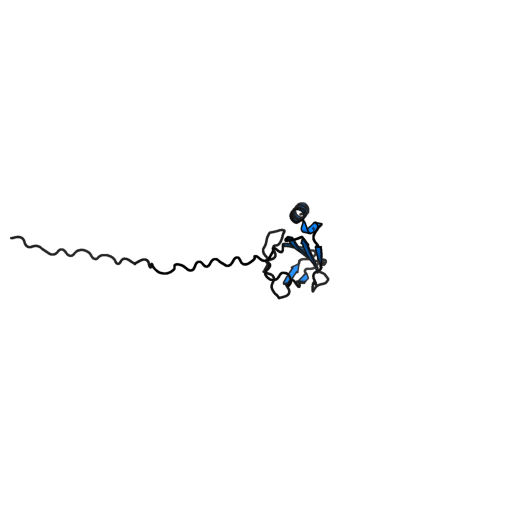 1
ATOM 720 N N . GLY A 1 90 ? 12.882 -0.133 -5.425 1.00 95.19 90 GLY A N 1
ATOM 721 C CA . GLY A 1 90 ? 13.246 -1.549 -5.532 1.00 95.19 90 GLY A CA 1
ATOM 722 C C . GLY A 1 90 ? 13.247 -2.238 -4.167 1.00 95.19 90 GLY A C 1
ATOM 723 O O . GLY A 1 90 ? 13.836 -1.718 -3.222 1.00 95.19 90 GLY A O 1
ATOM 724 N N . HIS A 1 91 ? 12.562 -3.377 -4.055 1.00 94.31 91 HIS A N 1
ATOM 725 C CA . HIS A 1 91 ? 12.318 -4.095 -2.795 1.00 94.31 91 HIS A CA 1
ATOM 726 C C . HIS A 1 91 ? 11.671 -3.246 -1.684 1.00 94.31 91 HIS A C 1
ATOM 728 O O . HIS A 1 91 ? 11.745 -3.581 -0.500 1.00 94.31 91 HIS A O 1
ATOM 734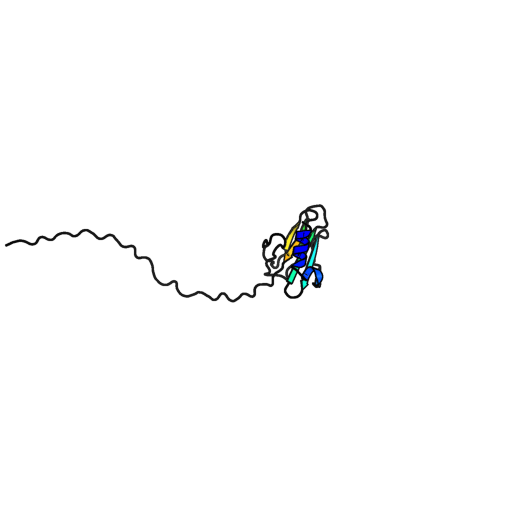 N N . GLY A 1 92 ? 11.045 -2.128 -2.058 1.00 93.94 92 GLY A N 1
ATOM 735 C CA . GLY A 1 92 ? 10.303 -1.266 -1.155 1.00 93.94 92 GLY A CA 1
ATOM 736 C C . GLY A 1 92 ? 8.982 -1.891 -0.729 1.00 93.94 92 GLY A C 1
ATOM 737 O O . GLY A 1 92 ? 8.391 -2.701 -1.444 1.00 93.94 92 GLY A O 1
ATOM 738 N N . PHE A 1 93 ? 8.492 -1.474 0.429 1.00 94.19 93 PHE A N 1
ATOM 739 C CA . PHE A 1 93 ? 7.179 -1.858 0.921 1.00 94.19 93 PHE A CA 1
ATOM 740 C C . PHE A 1 93 ? 6.534 -0.692 1.669 1.00 94.19 93 PHE A C 1
ATOM 742 O O . PHE A 1 93 ? 7.233 0.142 2.248 1.00 94.19 93 PHE A O 1
ATOM 749 N N . TYR A 1 94 ? 5.206 -0.678 1.692 1.00 94.62 94 TYR A N 1
ATOM 750 C CA . TYR A 1 94 ? 4.403 0.215 2.516 1.00 94.62 94 TYR A CA 1
ATOM 751 C C . TYR A 1 94 ? 3.377 -0.577 3.310 1.00 94.62 94 TYR A C 1
ATOM 753 O O . TYR A 1 94 ? 2.712 -1.467 2.774 1.00 94.62 94 TYR A O 1
ATOM 761 N N . TRP A 1 95 ? 3.245 -0.222 4.585 1.00 94.19 95 TRP A N 1
ATOM 762 C CA . TRP A 1 95 ? 2.157 -0.667 5.444 1.00 94.19 95 TRP A CA 1
ATOM 763 C C . TRP A 1 95 ? 1.327 0.553 5.808 1.00 94.19 95 TRP A C 1
ATOM 765 O O . TRP A 1 95 ? 1.841 1.487 6.427 1.00 94.19 95 TRP A O 1
ATOM 775 N N . PHE A 1 96 ? 0.068 0.538 5.392 1.00 94.62 96 PHE A N 1
ATOM 776 C CA . PHE A 1 96 ? -0.892 1.582 5.684 1.00 94.62 96 PHE A CA 1
ATOM 777 C C . PHE A 1 96 ? -1.953 1.052 6.628 1.00 94.62 96 PHE A C 1
ATOM 779 O O . PHE A 1 96 ? -2.639 0.074 6.326 1.00 94.62 96 PHE A O 1
ATOM 786 N N . GLN A 1 97 ? -2.137 1.744 7.742 1.00 93.62 97 GLN A N 1
ATOM 787 C CA . GLN A 1 97 ? -3.340 1.599 8.531 1.00 93.62 97 GLN A CA 1
ATOM 788 C C . GLN A 1 97 ? -4.482 2.300 7.793 1.00 93.62 97 GLN A C 1
ATOM 790 O O . GLN A 1 97 ? -4.352 3.456 7.388 1.00 93.62 97 GLN A O 1
ATOM 795 N N . LEU A 1 98 ? -5.591 1.587 7.619 1.00 93.00 98 LEU A N 1
ATOM 796 C CA . LEU A 1 98 ? -6.828 2.115 7.058 1.00 93.00 98 LEU A CA 1
ATOM 797 C C . LEU A 1 98 ? -7.812 2.328 8.216 1.00 93.00 98 LEU A C 1
ATOM 799 O O . LEU A 1 98 ? -8.518 1.386 8.587 1.00 93.00 98 LEU A O 1
ATOM 803 N N . PRO A 1 99 ? -7.821 3.516 8.851 1.00 89.38 99 PRO A N 1
ATOM 804 C CA . PRO A 1 99 ? -8.778 3.801 9.910 1.00 89.38 99 PRO A CA 1
ATOM 805 C C . PRO A 1 99 ? -10.215 3.705 9.374 1.00 89.38 99 PRO A C 1
ATOM 807 O O . PRO A 1 99 ? -10.444 3.876 8.174 1.00 89.38 99 PRO A O 1
ATOM 810 N N . PRO A 1 100 ? -11.202 3.425 10.241 1.00 84.31 100 PRO A N 1
ATOM 811 C CA . PRO A 1 100 ? -12.597 3.543 9.845 1.00 84.31 100 PRO A CA 1
ATOM 812 C C . PRO A 1 100 ? -12.861 4.965 9.341 1.00 84.31 100 PRO A C 1
ATOM 814 O O . PRO A 1 100 ? -12.288 5.924 9.867 1.00 84.31 100 PRO A O 1
ATOM 817 N N . VAL A 1 101 ? -13.714 5.091 8.320 1.00 76.38 101 VAL A N 1
ATOM 818 C CA . VAL A 1 101 ? -14.208 6.400 7.882 1.00 76.38 101 VAL A CA 1
ATOM 819 C C . VAL A 1 101 ? -14.801 7.073 9.120 1.00 76.38 101 VAL A C 1
ATOM 821 O O . VAL A 1 101 ? -15.626 6.439 9.788 1.00 76.38 101 VAL A O 1
ATOM 824 N N . PRO A 1 102 ? -14.357 8.287 9.488 1.00 65.25 102 PRO A N 1
ATOM 825 C CA . PRO A 1 102 ? -15.018 9.031 10.540 1.00 65.25 102 PRO A CA 1
ATOM 826 C C . PRO A 1 102 ? -16.481 9.160 10.131 1.00 65.25 102 PRO A C 1
ATOM 828 O O . PRO A 1 102 ? -16.770 9.747 9.090 1.00 65.25 102 PRO A O 1
ATOM 831 N N . GLU A 1 103 ? -17.398 8.581 10.907 1.00 57.75 103 GLU A N 1
ATOM 832 C CA . GLU A 1 103 ? -18.791 9.001 10.825 1.00 57.75 103 GLU A CA 1
ATOM 833 C C . GLU A 1 103 ? -18.756 10.517 11.005 1.00 57.75 103 GLU A C 1
ATOM 835 O O . GLU A 1 103 ? -18.219 10.999 12.008 1.00 57.75 103 GLU A O 1
ATOM 840 N N . GLU A 1 104 ? -19.216 11.263 9.999 1.00 51.06 104 GLU A N 1
ATOM 841 C CA . GLU A 1 104 ? -19.409 12.698 10.124 1.00 51.06 104 GLU A CA 1
ATOM 842 C C . GLU A 1 104 ? -20.311 12.906 11.339 1.00 51.06 104 GLU A C 1
ATOM 844 O O . GLU A 1 104 ? -21.531 12.766 11.274 1.00 51.06 104 GLU A O 1
ATOM 849 N N . GLN A 1 105 ? -19.708 13.219 12.487 1.00 46.88 105 GLN A N 1
ATOM 850 C CA . GLN A 1 105 ? -20.422 13.934 13.522 1.00 46.88 105 GLN A CA 1
ATOM 851 C C . GLN A 1 105 ? -20.913 15.189 12.815 1.00 46.88 105 GLN A C 1
ATOM 853 O O . GLN A 1 105 ? -20.067 15.935 12.306 1.00 46.88 105 GLN A O 1
ATOM 858 N N . PRO A 1 106 ? -22.239 15.405 12.708 1.00 44.38 106 PRO A N 1
ATOM 859 C CA . PRO A 1 106 ? -22.743 16.603 12.076 1.00 44.38 106 PRO A CA 1
ATOM 860 C C . PRO A 1 106 ? -22.058 17.751 12.796 1.00 44.38 106 PRO A C 1
ATOM 862 O O . PRO A 1 106 ? -22.143 17.835 14.026 1.00 44.38 106 PRO A O 1
ATOM 865 N N . LEU A 1 107 ? -21.314 18.568 12.048 1.00 55.38 107 LEU A N 1
ATOM 866 C CA . LEU A 1 107 ? -20.773 19.811 12.565 1.00 55.38 107 LEU A CA 1
ATOM 867 C C . LEU A 1 107 ? -21.932 20.504 13.274 1.00 55.38 107 LEU A C 1
ATOM 869 O O . LEU A 1 107 ? -22.916 20.891 12.643 1.00 55.38 107 LEU A O 1
ATOM 873 N N . ALA A 1 108 ? -21.853 20.588 14.600 1.00 53.00 108 ALA A N 1
ATOM 874 C CA . ALA A 1 108 ? -22.731 21.441 15.364 1.00 53.00 108 ALA A CA 1
ATOM 875 C C . ALA A 1 108 ? -22.481 22.848 14.826 1.00 53.00 108 ALA A C 1
ATOM 877 O O . ALA A 1 108 ? -21.449 23.446 15.116 1.00 53.00 108 ALA A O 1
ATOM 878 N N . ASN A 1 109 ? -23.377 23.308 13.953 1.00 59.38 109 ASN A N 1
ATOM 879 C CA . ASN A 1 109 ? -23.359 24.635 13.363 1.00 59.38 109 ASN A CA 1
ATOM 880 C C . ASN A 1 109 ? -23.147 25.676 14.472 1.00 59.38 109 ASN A C 1
ATOM 882 O O . ASN A 1 109 ? -24.057 25.856 15.284 1.00 59.38 109 ASN A O 1
ATOM 886 N N . PRO A 1 110 ? -22.034 26.425 14.509 1.00 53.28 110 PRO A N 1
ATOM 887 C CA . PRO A 1 110 ? -22.014 27.683 15.220 1.00 53.28 110 PRO A CA 1
ATOM 888 C C . PRO A 1 110 ? -22.498 28.748 14.231 1.00 53.28 110 PRO A C 1
ATOM 890 O O . PRO A 1 110 ? -21.699 29.421 13.586 1.00 53.28 110 PRO A O 1
ATOM 893 N N . VAL A 1 111 ? -23.818 28.877 14.068 1.00 53.56 111 VAL A N 1
ATOM 894 C CA . VAL A 1 111 ? -24.414 30.075 13.453 1.00 53.56 111 VAL A CA 1
ATOM 895 C C . VAL A 1 111 ? -25.225 30.814 14.516 1.00 53.56 111 VAL A C 1
ATOM 897 O O . VAL A 1 111 ? -26.434 30.645 14.617 1.00 53.56 111 VAL A O 1
ATOM 900 N N . ALA A 1 112 ? -24.504 31.581 15.335 1.00 47.81 112 ALA A N 1
ATOM 901 C CA . ALA A 1 112 ? -24.907 32.754 16.127 1.00 47.81 112 ALA A CA 1
ATOM 902 C C . ALA A 1 112 ? -23.608 33.199 16.834 1.00 47.81 112 ALA A C 1
ATOM 904 O O . ALA A 1 112 ? -23.001 32.389 17.522 1.00 47.81 112 ALA A O 1
ATOM 905 N N . ASP A 1 113 ? -22.992 34.362 16.655 1.00 43.00 113 ASP A N 1
ATOM 906 C CA . ASP A 1 113 ? -23.444 35.695 16.283 1.00 43.00 113 ASP A CA 1
ATOM 907 C C . ASP A 1 113 ? -22.317 36.393 15.503 1.00 43.00 113 ASP A C 1
ATOM 909 O O . ASP A 1 113 ? -21.196 36.512 15.996 1.00 43.00 113 ASP A O 1
ATOM 913 N N . VAL A 1 114 ? -22.612 36.919 14.313 1.00 46.75 114 VAL A N 1
ATOM 914 C CA . VAL A 1 114 ? -21.804 37.990 13.705 1.00 46.75 114 VAL A CA 1
ATOM 915 C C . VAL A 1 114 ? -22.744 39.126 13.317 1.00 46.75 114 VAL A C 1
ATOM 917 O O . VAL A 1 114 ? -22.907 39.461 12.149 1.00 46.75 114 VAL A O 1
ATOM 920 N N . THR A 1 115 ? -23.409 39.704 14.318 1.00 46.78 115 THR A N 1
ATOM 921 C CA . THR A 1 115 ? -24.076 41.003 14.184 1.00 46.78 115 THR A CA 1
ATOM 922 C C . THR A 1 115 ? -23.632 41.890 15.346 1.00 46.78 115 THR A C 1
ATOM 924 O O . THR A 1 115 ? -23.827 41.523 16.496 1.00 46.78 115 THR A O 1
ATOM 927 N N . ALA A 1 116 ? -23.050 43.050 15.014 1.00 45.41 116 ALA A N 1
ATOM 928 C CA . ALA A 1 116 ? -22.548 44.116 15.897 1.00 45.41 116 ALA A CA 1
ATOM 929 C C . ALA A 1 116 ? -21.312 43.737 16.746 1.00 45.41 116 ALA A C 1
ATOM 931 O O . ALA A 1 116 ? -21.371 42.957 17.683 1.00 45.41 116 ALA A O 1
ATOM 932 N N . THR A 1 117 ? -20.127 44.305 16.523 1.00 45.28 117 THR A N 1
ATOM 933 C CA . THR A 1 117 ? -19.832 45.717 16.812 1.00 45.28 117 THR A CA 1
ATOM 934 C C . THR A 1 117 ? -18.528 46.104 16.096 1.00 45.28 117 THR A C 1
ATOM 936 O O . THR A 1 117 ? -17.491 45.480 16.314 1.00 45.28 117 THR A O 1
ATOM 939 N N . LEU A 1 118 ? -18.573 47.113 15.223 1.00 46.81 118 LEU A N 1
ATOM 940 C CA . LEU A 1 118 ? -17.377 47.779 14.690 1.00 46.81 118 LEU A CA 1
ATOM 941 C C . LEU A 1 118 ? -16.715 48.590 15.821 1.00 46.81 118 LEU A C 1
ATOM 943 O O . LEU A 1 118 ? -17.447 49.238 16.569 1.00 46.81 118 LEU A O 1
ATOM 947 N N . PRO A 1 119 ? -15.376 48.620 15.963 1.00 44.78 119 PRO A N 1
ATOM 948 C CA . PRO A 1 119 ? -14.741 49.555 16.881 1.00 44.78 119 PRO A CA 1
ATOM 949 C C . PRO A 1 119 ? -14.887 50.979 16.329 1.00 44.78 119 PRO A C 1
ATOM 951 O O . PRO A 1 119 ? -14.402 51.299 15.243 1.00 44.78 119 PRO A O 1
ATOM 954 N N . GLU A 1 120 ? -15.593 51.822 17.076 1.00 49.59 120 GLU A N 1
ATOM 955 C CA . GLU A 1 120 ? -15.792 53.237 16.781 1.00 49.59 120 GLU A CA 1
ATOM 956 C C . GLU A 1 120 ? -14.447 53.976 16.882 1.00 49.59 120 GLU A C 1
ATOM 958 O O . GLU A 1 120 ? -13.830 54.079 17.943 1.00 49.59 120 GLU A O 1
ATOM 963 N N . PHE A 1 121 ? -13.958 54.446 15.736 1.00 44.78 121 PHE A N 1
ATOM 964 C CA . PHE A 1 121 ? -12.793 55.317 15.628 1.00 44.78 121 PHE A CA 1
ATOM 965 C C . PHE A 1 121 ? -13.158 56.672 16.253 1.00 44.78 121 PHE A C 1
ATOM 967 O O . PHE A 1 121 ? -13.927 57.434 15.671 1.00 44.78 121 PHE A O 1
ATOM 974 N N . ALA A 1 122 ? -12.637 56.972 17.443 1.00 51.56 122 ALA A N 1
ATOM 975 C CA . ALA A 1 122 ? -12.846 58.258 18.105 1.00 51.56 122 ALA A CA 1
ATOM 976 C C . ALA A 1 122 ? -12.151 59.395 17.325 1.00 51.56 122 ALA A C 1
ATOM 978 O O . ALA A 1 122 ? -10.928 59.344 17.153 1.00 51.56 122 ALA A O 1
ATOM 979 N N . PRO A 1 123 ? -12.861 60.446 16.872 1.00 46.62 123 PRO A N 1
ATOM 980 C CA . PRO A 1 123 ? -12.209 61.645 16.369 1.00 46.62 123 PRO A CA 1
ATOM 981 C C . PRO A 1 123 ? -11.769 62.548 17.532 1.00 46.62 123 PRO A C 1
ATOM 983 O O . PRO A 1 123 ? -12.478 62.736 18.520 1.00 46.62 123 PRO A O 1
ATOM 986 N N . ALA A 1 124 ? -10.563 63.098 17.394 1.00 52.41 124 ALA A N 1
ATOM 987 C CA . ALA A 1 124 ? -9.911 63.994 18.341 1.00 52.41 124 ALA A CA 1
ATOM 988 C C . ALA A 1 124 ? -10.780 65.211 18.716 1.00 52.41 124 ALA A C 1
ATOM 990 O O . ALA A 1 124 ? -11.336 65.889 17.852 1.00 52.41 124 ALA A O 1
ATOM 991 N N . ALA A 1 125 ? -10.846 65.509 20.015 1.00 56.81 125 ALA A N 1
ATOM 992 C CA . ALA A 1 125 ? -11.525 66.683 20.552 1.00 56.81 125 ALA A CA 1
ATOM 993 C C . ALA A 1 125 ? -10.815 67.991 20.133 1.00 56.81 125 ALA A C 1
ATOM 995 O O . ALA A 1 125 ? -9.595 68.092 20.288 1.00 56.81 125 ALA A O 1
ATOM 996 N N . PRO A 1 126 ? -11.541 69.020 19.657 1.00 52.44 126 PRO A N 1
ATOM 997 C CA . PRO A 1 126 ? -10.982 70.354 19.482 1.00 52.44 126 PRO A CA 1
ATOM 998 C C . PRO A 1 126 ? -10.914 71.116 20.819 1.00 52.44 126 PRO A C 1
ATOM 1000 O O . PRO A 1 126 ? -11.784 70.991 21.681 1.00 52.44 126 PRO A O 1
ATOM 1003 N N . ALA A 1 127 ? -9.852 71.909 20.978 1.00 56.78 127 ALA A N 1
ATOM 1004 C CA . ALA A 1 127 ? -9.536 72.706 22.163 1.00 56.78 127 ALA A CA 1
ATOM 1005 C C . ALA A 1 127 ? -10.635 73.737 22.532 1.00 56.78 127 ALA A C 1
ATOM 1007 O O . ALA A 1 127 ? -11.292 74.278 21.640 1.00 56.78 127 ALA A O 1
ATOM 1008 N N . PRO A 1 128 ? -10.819 74.066 23.826 1.00 53.81 128 PRO A N 1
ATOM 1009 C CA . PRO A 1 128 ? -11.859 74.993 24.263 1.00 53.81 128 PRO A CA 1
ATOM 1010 C C . PRO A 1 128 ? -11.508 76.458 23.954 1.00 53.81 128 PRO A C 1
ATOM 1012 O O . PRO A 1 128 ? -10.500 76.993 24.414 1.00 53.81 128 PRO A O 1
ATOM 1015 N N . VAL A 1 129 ? -12.399 77.123 23.214 1.00 56.84 129 VAL A N 1
ATOM 1016 C CA . VAL A 1 129 ? -12.431 78.580 23.031 1.00 56.84 129 VAL A CA 1
ATOM 1017 C C . VAL A 1 129 ? -12.972 79.219 24.312 1.00 56.84 129 VAL A C 1
ATOM 1019 O O . VAL A 1 129 ? -14.132 79.022 24.672 1.00 56.84 129 VAL A O 1
ATOM 1022 N N . GLN A 1 130 ? -12.132 79.985 25.009 1.00 55.03 130 GLN A N 1
ATOM 1023 C CA . GLN A 1 130 ? -12.539 80.809 26.148 1.00 55.03 130 GLN A CA 1
ATOM 1024 C C . GLN A 1 130 ? -13.415 81.968 25.657 1.00 55.03 130 GLN A C 1
ATOM 1026 O O . GLN A 1 130 ? -12.941 82.865 24.961 1.00 55.03 130 GLN A O 1
ATOM 1031 N N . GLN A 1 131 ? -14.694 81.958 26.033 1.00 53.28 131 GLN A N 1
ATOM 1032 C CA . GLN A 1 131 ? -15.551 83.136 25.948 1.00 53.28 131 GLN A CA 1
ATOM 1033 C C . GLN A 1 131 ? -15.327 84.016 27.182 1.00 53.28 131 GLN A C 1
ATOM 1035 O O . GLN A 1 131 ? -15.388 83.570 28.326 1.00 53.28 131 GLN A O 1
ATOM 1040 N N . SER A 1 132 ? -15.037 85.281 26.904 1.00 52.81 132 SER A N 1
ATOM 1041 C CA . SER A 1 132 ? -14.828 86.389 27.827 1.00 52.81 132 SER A CA 1
ATOM 1042 C C . SER A 1 132 ? -16.077 86.726 28.646 1.00 52.81 132 SER A C 1
ATOM 1044 O O . SER A 1 132 ? -17.121 87.041 28.076 1.00 52.81 132 SER A O 1
ATOM 1046 N N . THR A 1 133 ? -15.948 86.783 29.971 1.00 60.38 133 THR A N 1
ATOM 1047 C CA . THR A 1 133 ? -16.879 87.514 30.846 1.00 60.38 133 THR A CA 1
ATOM 1048 C C . THR A 1 133 ? -16.359 88.937 31.095 1.00 60.38 133 THR A C 1
ATOM 1050 O O . THR A 1 133 ? -15.199 89.075 31.494 1.00 60.38 133 THR A O 1
ATOM 1053 N N . PRO A 1 134 ? -17.169 89.995 30.916 1.00 52.66 134 PRO A N 1
ATOM 1054 C CA . PRO A 1 134 ? -16.813 91.350 31.334 1.00 52.66 134 PRO A CA 1
ATOM 1055 C C . PRO A 1 134 ? -16.956 91.528 32.859 1.00 52.66 134 PRO A C 1
ATOM 1057 O O . PRO A 1 134 ? -17.893 91.016 33.471 1.00 52.66 134 PRO A O 1
ATOM 1060 N N . ARG A 1 135 ? -16.007 92.247 33.474 1.00 51.75 135 ARG A N 1
ATOM 1061 C CA . ARG A 1 135 ? -16.074 92.748 34.865 1.00 51.75 135 ARG A CA 1
ATOM 1062 C C . ARG A 1 135 ? -16.819 94.106 34.904 1.00 51.75 135 ARG A C 1
ATOM 1064 O O . ARG A 1 135 ? -16.949 94.708 33.840 1.00 51.75 135 ARG A O 1
ATOM 1071 N N . PRO A 1 136 ? -17.307 94.554 36.079 1.00 65.56 136 PRO A N 1
ATOM 1072 C CA . PRO A 1 136 ? -18.159 95.738 36.220 1.00 65.56 136 PRO A CA 1
ATOM 1073 C C . PRO A 1 136 ? -17.422 97.056 35.974 1.00 65.56 136 PRO A C 1
ATOM 1075 O O . PRO A 1 136 ? -16.183 97.090 36.170 1.00 65.56 136 PRO A O 1
#

Sequence (136 aa):
WTRKMIQIRKRHPVFGTGQFTELHASNPSVLAFVREYGNDRMLCVNNLSRFPQPVELDLRRFEGVTPIECTGGVHFPPIGELPYLLTLPGHGFYWFQLPPVPEEQPLANPVADVTATLPEFAPAAPAPVQQSTPRP

Organism: NCBI:txid665004

Radius of gyration: 30.85 Å; Cα contacts (8 Å, |Δi|>4): 227; chains: 1; bounding box: 40×109×48 Å

Foldseek 3Di:
DVVLVVVLCVVQVLVPDFDKAWWDKPDPQKTWIWGDDPQWIKIKIWGNAQAKDKIWTQPCVLAQWFWAWSNPRDTDDGDHRGTDIDIAGGRGMTITTGGHRPPPPPPPDPPDDDDDDDPDDDDDDDDDDDDDDDDD

Second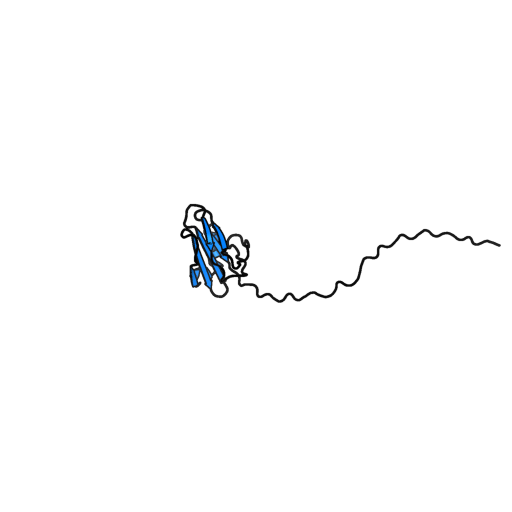ary structure (DSSP, 8-state):
-HHHHHHHHHH-THHHHPEEEE--BS-TTEEEEEEEETTEEEEEEEE-SSS-EEEEE--GGGTT---EETTT-PBPPPP-SS-EEEEE-TT-EEEEE-PPPPP------------------PPPPPPP--PPPPP-

Solvent-accessible surface area (backbone atoms only — not comparable to full-atom values): 8377 Å² total; per-residue (Å²): 109,70,70,57,54,52,52,53,50,70,74,39,62,32,81,81,74,25,53,80,43,82,45,67,46,77,29,90,52,38,53,35,33,37,23,41,41,93,75,45,33,37,40,39,40,36,30,75,36,82,52,69,44,71,37,39,31,72,47,55,94,45,49,70,20,52,36,28,32,71,90,81,67,48,76,47,77,60,33,44,88,60,66,47,75,47,77,36,51,41,63,26,71,50,48,25,38,40,54,70,63,76,75,78,70,74,75,78,76,83,84,79,81,94,75,89,81,80,86,80,81,81,78,83,81,80,81,86,82,84,80,86,80,86,79,136

Mean predicted aligned error: 13.06 Å

pLDDT: mean 80.29, std 17.59, range [43.0, 96.31]